Protein AF-A0A7K1LTG2-F1 (afdb_monomer)

Solvent-accessible surface area (backbone atoms only — not comparable to full-atom values): 3576 Å² total; per-residue (Å²): 130,85,79,60,67,70,61,64,72,68,48,78,64,89,54,55,68,56,53,52,29,51,52,30,48,49,56,26,58,59,42,52,59,63,30,52,53,23,56,76,68,68,36,62,69,56,29,52,53,44,49,54,53,28,54,52,31,46,59,61,29,78,106

Structure (mmCIF, N/CA/C/O backbone):
data_AF-A0A7K1LTG2-F1
#
_entry.id   AF-A0A7K1LTG2-F1
#
loop_
_atom_site.group_PDB
_atom_site.id
_atom_site.type_symbol
_atom_site.label_atom_id
_atom_site.label_alt_id
_atom_site.label_comp_id
_atom_site.label_asym_id
_atom_site.label_entity_id
_atom_site.label_seq_id
_atom_site.pdbx_PDB_ins_code
_atom_site.Cartn_x
_atom_site.Cartn_y
_atom_site.Cartn_z
_atom_site.occupancy
_atom_site.B_iso_or_equiv
_atom_site.auth_seq_id
_atom_site.auth_comp_id
_atom_site.auth_asym_id
_atom_site.auth_atom_id
_atom_site.pdbx_PDB_model_num
ATOM 1 N N . MET A 1 1 ? 39.275 -8.580 -18.772 1.00 49.81 1 MET A N 1
ATOM 2 C CA . MET A 1 1 ? 38.598 -9.381 -19.818 1.00 49.81 1 MET A CA 1
ATOM 3 C C . MET A 1 1 ? 37.985 -8.414 -20.818 1.00 49.81 1 MET A C 1
ATOM 5 O O . MET A 1 1 ? 37.463 -7.405 -20.356 1.00 49.81 1 MET A O 1
ATOM 9 N N . PRO A 1 2 ? 38.095 -8.637 -22.138 1.00 52.41 2 PRO A N 1
ATOM 10 C CA . PRO A 1 2 ? 37.574 -7.689 -23.114 1.00 52.41 2 PRO A CA 1
ATOM 11 C C . PRO A 1 2 ? 36.042 -7.733 -23.096 1.00 52.41 2 PRO A C 1
ATOM 13 O O . PRO A 1 2 ? 35.437 -8.798 -23.210 1.00 52.41 2 PRO A O 1
ATOM 16 N N . THR A 1 3 ? 35.416 -6.577 -22.901 1.00 61.81 3 THR A N 1
ATOM 17 C CA . THR A 1 3 ? 33.970 -6.375 -23.013 1.00 61.81 3 THR A CA 1
ATOM 18 C C . THR A 1 3 ? 33.550 -6.652 -24.453 1.00 61.81 3 THR A C 1
ATOM 20 O O . THR A 1 3 ? 33.980 -5.959 -25.370 1.00 61.81 3 THR A O 1
ATOM 23 N N . ASN A 1 4 ? 32.749 -7.700 -24.668 1.00 70.75 4 ASN A N 1
ATOM 24 C CA . ASN A 1 4 ? 32.285 -8.081 -26.000 1.00 70.75 4 ASN A CA 1
ATOM 25 C C . ASN A 1 4 ? 31.326 -6.996 -26.548 1.00 70.75 4 ASN A C 1
ATOM 27 O O . ASN A 1 4 ? 30.240 -6.827 -25.983 1.00 70.75 4 ASN A O 1
ATOM 31 N N . PRO A 1 5 ? 31.678 -6.279 -27.632 1.00 67.81 5 PRO A N 1
ATOM 32 C CA . PRO A 1 5 ? 30.888 -5.162 -28.159 1.00 67.81 5 PRO A CA 1
ATOM 33 C C . PRO A 1 5 ? 29.488 -5.568 -28.655 1.00 67.81 5 PRO A C 1
ATOM 35 O O . PRO A 1 5 ? 28.592 -4.726 -28.733 1.00 67.81 5 PRO A O 1
ATOM 38 N N . PHE A 1 6 ? 29.249 -6.859 -28.916 1.00 63.16 6 PHE A N 1
ATOM 39 C CA . PHE A 1 6 ? 27.908 -7.368 -29.222 1.00 63.16 6 PHE A CA 1
ATOM 40 C C . PHE A 1 6 ? 26.945 -7.273 -28.028 1.00 63.16 6 PHE A C 1
ATOM 42 O O . PHE A 1 6 ? 25.766 -6.999 -28.220 1.00 63.16 6 PHE A O 1
ATOM 49 N N . ILE A 1 7 ? 27.431 -7.434 -26.791 1.00 64.25 7 ILE A N 1
ATOM 50 C CA . ILE A 1 7 ? 26.594 -7.338 -25.581 1.00 64.25 7 ILE A CA 1
ATOM 51 C C . ILE A 1 7 ? 26.204 -5.879 -25.301 1.00 64.25 7 ILE A C 1
ATOM 53 O O . ILE A 1 7 ? 25.098 -5.621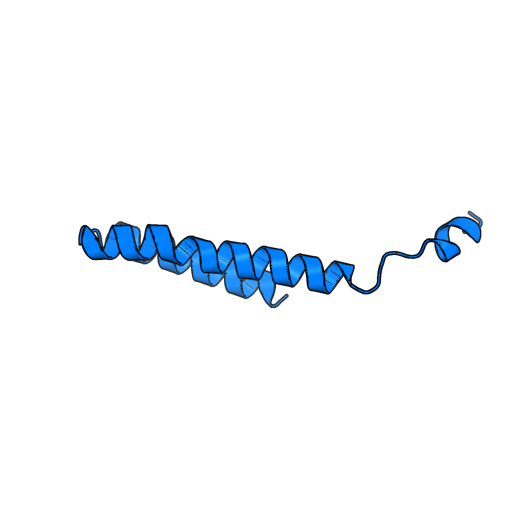 -24.835 1.00 64.25 7 ILE A O 1
ATOM 57 N N . SER A 1 8 ? 27.065 -4.912 -25.640 1.00 60.91 8 SER A N 1
ATOM 58 C CA . SER A 1 8 ? 26.717 -3.486 -25.556 1.00 60.91 8 SER A CA 1
ATOM 59 C C . SER A 1 8 ? 25.709 -3.034 -26.616 1.00 60.91 8 SER A C 1
ATOM 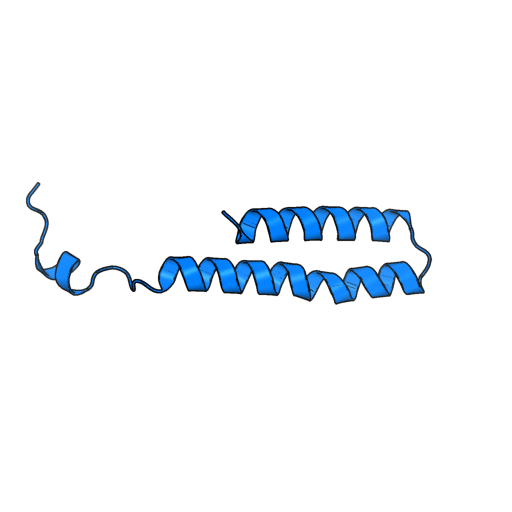61 O O . SER A 1 8 ? 25.031 -2.035 -26.398 1.00 60.91 8 SER A O 1
ATOM 63 N N . LEU A 1 9 ? 25.582 -3.759 -27.737 1.00 61.44 9 LEU A N 1
ATOM 64 C CA . LEU A 1 9 ? 24.607 -3.452 -28.793 1.00 61.44 9 LEU A CA 1
ATOM 65 C C . LEU A 1 9 ? 23.170 -3.819 -28.388 1.00 61.44 9 LEU A C 1
ATOM 67 O O . LEU A 1 9 ? 22.231 -3.119 -28.750 1.00 61.44 9 LEU A O 1
ATOM 71 N N . PHE A 1 10 ? 23.008 -4.879 -27.592 1.00 63.69 10 PHE A N 1
ATOM 72 C CA . PHE A 1 10 ? 21.742 -5.256 -26.949 1.00 63.69 10 PHE A CA 1
ATOM 73 C C . PHE A 1 10 ? 21.638 -4.675 -25.532 1.00 63.69 10 PHE A C 1
ATOM 75 O O . PHE A 1 10 ? 21.132 -5.329 -24.617 1.00 63.69 10 PHE A O 1
ATOM 82 N N . GLY A 1 11 ? 22.178 -3.465 -25.337 1.00 59.34 11 GLY A N 1
ATOM 83 C CA . GLY A 1 11 ? 22.186 -2.760 -24.060 1.00 59.34 11 GLY A CA 1
ATOM 84 C C . GLY A 1 11 ? 20.812 -2.791 -23.389 1.00 59.34 11 GLY 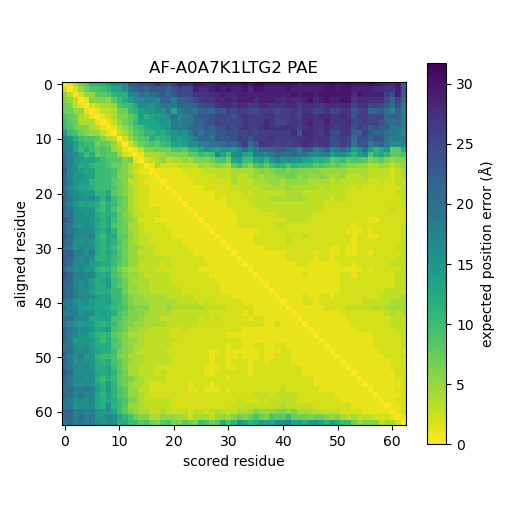A C 1
ATOM 85 O O . GLY A 1 11 ? 19.782 -2.685 -24.056 1.00 59.34 11 GLY A O 1
ATOM 86 N N . ARG A 1 12 ? 20.804 -2.990 -22.062 1.00 62.00 12 ARG A N 1
ATOM 87 C CA . ARG A 1 12 ? 19.579 -3.052 -21.248 1.00 62.00 12 ARG A CA 1
ATOM 88 C C . ARG A 1 12 ? 18.641 -1.917 -21.657 1.00 62.00 12 ARG A C 1
ATOM 90 O O . ARG A 1 12 ? 19.068 -0.765 -21.689 1.00 62.00 12 ARG A O 1
ATOM 97 N N . SER A 1 13 ? 17.388 -2.259 -21.969 1.00 67.75 13 SER A N 1
ATOM 98 C CA . SER A 1 13 ? 16.371 -1.276 -22.347 1.00 67.75 13 SER A CA 1
ATOM 99 C C . SER A 1 13 ? 16.372 -0.117 -21.341 1.00 67.75 13 SER A C 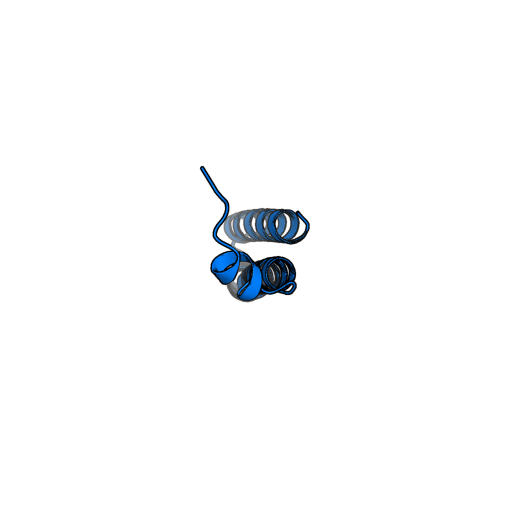1
ATOM 101 O O . SER A 1 13 ? 16.291 -0.378 -20.136 1.00 67.75 13 SER A O 1
ATOM 103 N N . PRO A 1 14 ? 16.434 1.147 -21.798 1.00 70.25 14 PRO A N 1
ATOM 104 C CA . PRO A 1 14 ? 16.466 2.312 -20.912 1.00 70.25 14 PRO A CA 1
ATOM 105 C C . PRO A 1 14 ? 15.186 2.452 -20.070 1.00 70.25 14 PRO A C 1
ATOM 107 O O . PRO A 1 14 ? 15.156 3.219 -19.116 1.00 70.25 14 PRO A O 1
ATOM 110 N N . ILE A 1 15 ? 14.140 1.684 -20.397 1.00 81.75 15 ILE A N 1
ATOM 111 C CA . ILE A 1 15 ? 12.837 1.674 -19.723 1.00 81.75 15 ILE A CA 1
ATOM 112 C C . ILE A 1 15 ? 12.811 0.670 -18.554 1.00 81.75 15 ILE A C 1
ATOM 114 O O . ILE A 1 15 ? 11.863 0.662 -17.780 1.00 81.75 15 ILE A O 1
ATOM 118 N N . GLY A 1 16 ? 13.838 -0.172 -18.382 1.00 81.94 16 GLY A N 1
ATOM 119 C CA . GLY A 1 16 ? 13.885 -1.176 -17.308 1.00 81.94 16 GLY A CA 1
ATOM 120 C C . GLY A 1 16 ? 13.587 -0.613 -15.906 1.00 81.94 16 GLY A C 1
ATOM 121 O O . GLY A 1 16 ? 12.709 -1.152 -15.233 1.00 81.94 16 GLY A O 1
ATOM 122 N N . PRO A 1 17 ? 14.223 0.496 -15.483 1.00 86.12 17 PRO A N 1
ATOM 123 C CA . PRO A 1 17 ? 13.903 1.151 -14.212 1.00 86.12 17 PRO A CA 1
ATOM 124 C C . PRO A 1 17 ? 12.451 1.649 -14.135 1.00 86.12 17 PRO A C 1
ATOM 126 O O . PRO A 1 17 ? 11.770 1.431 -13.140 1.00 86.12 17 PRO A O 1
ATOM 129 N N . MET A 1 18 ? 11.926 2.238 -15.215 1.00 87.69 18 MET A N 1
ATOM 130 C CA . MET A 1 18 ? 10.525 2.680 -15.262 1.00 87.69 18 MET A CA 1
ATOM 131 C C . MET A 1 18 ? 9.541 1.508 -15.166 1.00 87.69 18 MET A C 1
ATOM 133 O O . MET A 1 18 ? 8.504 1.628 -14.524 1.00 87.69 18 MET A O 1
ATOM 137 N N . GLN A 1 19 ? 9.849 0.367 -15.786 1.00 89.75 19 GLN A N 1
ATOM 138 C CA . GLN A 1 19 ? 9.022 -0.840 -15.691 1.00 89.75 19 GLN A CA 1
ATOM 139 C C . GLN A 1 19 ? 8.986 -1.386 -14.261 1.00 89.75 19 GLN A C 1
ATOM 141 O O . GLN A 1 19 ? 7.932 -1.831 -13.815 1.00 89.75 19 GLN A O 1
ATOM 146 N N . GLN A 1 20 ? 10.108 -1.322 -13.538 1.00 89.62 20 GLN A N 1
ATOM 147 C CA . GLN A 1 20 ? 10.177 -1.713 -12.127 1.00 89.62 20 GLN A CA 1
ATOM 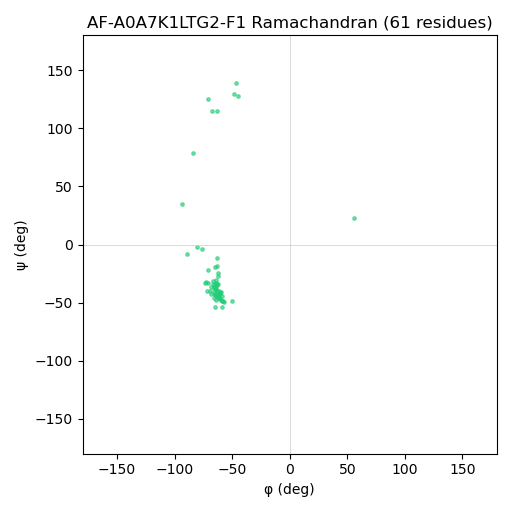148 C C . GLN A 1 20 ? 9.334 -0.784 -11.249 1.00 89.62 20 GLN A C 1
ATOM 150 O O . GLN A 1 20 ? 8.526 -1.276 -10.462 1.00 89.62 20 GLN A O 1
ATOM 155 N N . HIS A 1 21 ? 9.441 0.533 -11.455 1.00 92.50 21 HIS A N 1
ATOM 156 C CA . HIS A 1 21 ? 8.595 1.517 -10.777 1.00 92.50 21 HIS A CA 1
ATOM 157 C C . HIS A 1 21 ? 7.104 1.252 -11.037 1.00 92.50 21 HIS A C 1
ATOM 159 O O . HIS A 1 21 ? 6.320 1.139 -10.101 1.00 92.50 21 HIS A O 1
ATOM 165 N N . ILE A 1 22 ? 6.707 1.066 -12.303 1.00 93.00 22 ILE A N 1
ATOM 166 C CA . ILE A 1 22 ? 5.310 0.787 -12.677 1.00 93.00 22 ILE A CA 1
ATOM 167 C C . ILE A 1 22 ? 4.807 -0.511 -12.035 1.00 93.00 22 ILE A C 1
ATOM 169 O O . ILE A 1 22 ? 3.676 -0.552 -11.553 1.00 93.00 22 ILE A O 1
ATOM 173 N N . ALA A 1 23 ? 5.629 -1.564 -12.006 1.00 94.06 23 ALA A N 1
ATOM 174 C CA . ALA A 1 23 ? 5.261 -2.823 -11.366 1.00 94.06 23 ALA A CA 1
ATOM 175 C C . ALA A 1 23 ? 5.006 -2.633 -9.862 1.00 94.06 23 ALA A C 1
ATOM 177 O O . ALA A 1 23 ? 3.983 -3.091 -9.354 1.00 94.06 23 ALA A O 1
ATOM 178 N N . LYS A 1 24 ? 5.878 -1.894 -9.166 1.00 94.31 24 LYS A N 1
ATOM 179 C CA . LYS A 1 24 ? 5.714 -1.607 -7.736 1.00 94.31 24 LYS A CA 1
ATOM 180 C C . LYS A 1 24 ? 4.552 -0.672 -7.425 1.00 94.31 24 LYS A C 1
ATOM 182 O O . LYS A 1 24 ? 3.784 -0.954 -6.508 1.00 94.31 24 LYS A O 1
ATOM 187 N N . ALA A 1 25 ? 4.341 0.360 -8.234 1.00 95.31 25 ALA A N 1
ATOM 188 C CA . ALA A 1 25 ? 3.169 1.222 -8.123 1.00 95.31 25 ALA A CA 1
ATOM 189 C C . ALA A 1 25 ? 1.862 0.428 -8.308 1.00 95.31 25 ALA A C 1
ATOM 191 O O . ALA A 1 25 ? 0.901 0.617 -7.561 1.00 95.31 25 ALA A O 1
ATOM 192 N N . HIS A 1 26 ? 1.834 -0.511 -9.260 1.00 96.44 26 HIS A N 1
ATOM 193 C CA . HIS A 1 26 ? 0.696 -1.407 -9.458 1.00 96.44 26 HIS A CA 1
ATOM 194 C C . HIS A 1 26 ? 0.475 -2.344 -8.258 1.00 96.44 26 HIS A C 1
ATOM 196 O O . HIS A 1 26 ? -0.664 -2.513 -7.825 1.00 96.44 26 HIS A O 1
ATOM 202 N N . GLU A 1 27 ? 1.537 -2.930 -7.692 1.00 96.00 27 GLU A N 1
ATOM 203 C CA . GLU A 1 27 ? 1.450 -3.740 -6.465 1.00 96.00 27 GLU A CA 1
ATOM 204 C C . GLU A 1 27 ? 0.874 -2.939 -5.287 1.00 96.00 27 GLU A C 1
ATOM 206 O O . GLU A 1 27 ? -0.024 -3.426 -4.600 1.00 96.00 27 GLU A O 1
ATOM 211 N N . CYS A 1 28 ? 1.326 -1.696 -5.090 1.00 97.12 28 CYS A N 1
ATOM 212 C CA . CYS A 1 28 ? 0.786 -0.801 -4.065 1.00 97.12 28 CYS A CA 1
ATOM 213 C C . CYS A 1 28 ? -0.714 -0.534 -4.281 1.00 97.12 28 CYS A C 1
ATOM 215 O O . CYS A 1 28 ? -1.523 -0.711 -3.368 1.00 97.12 28 CYS A O 1
ATOM 217 N N . ALA A 1 29 ? -1.113 -0.195 -5.513 1.00 96.88 29 ALA A N 1
ATOM 218 C CA . ALA A 1 29 ? -2.511 0.071 -5.851 1.00 96.88 29 ALA A CA 1
ATOM 219 C C . ALA A 1 29 ? -3.412 -1.164 -5.669 1.00 96.88 29 ALA A C 1
ATOM 221 O O . ALA A 1 29 ? -4.557 -1.037 -5.232 1.00 96.88 29 ALA A O 1
ATOM 222 N N . ALA A 1 30 ? -2.899 -2.368 -5.941 1.00 97.25 30 ALA A N 1
ATOM 223 C CA . ALA A 1 30 ? -3.621 -3.616 -5.702 1.00 97.25 30 ALA A CA 1
ATOM 224 C C . ALA A 1 30 ? -3.951 -3.835 -4.210 1.00 97.25 30 ALA A C 1
ATOM 226 O O . ALA A 1 30 ? -4.947 -4.494 -3.900 1.00 97.25 30 ALA A O 1
ATOM 227 N N . GLY A 1 31 ? -3.180 -3.232 -3.295 1.00 96.94 31 GLY A N 1
ATOM 228 C CA . GLY A 1 31 ? -3.428 -3.222 -1.849 1.00 96.94 31 GLY A CA 1
ATOM 229 C C . GLY A 1 31 ? -4.704 -2.481 -1.423 1.00 96.94 31 GLY A C 1
ATOM 230 O O . GLY A 1 31 ? -5.257 -2.772 -0.363 1.00 96.94 31 GLY A O 1
ATOM 231 N N . LEU A 1 32 ? -5.262 -1.608 -2.271 1.00 97.94 32 LEU A N 1
ATOM 232 C CA . LEU A 1 32 ? -6.527 -0.922 -1.977 1.00 97.94 32 LEU A CA 1
ATOM 233 C C . LEU A 1 32 ? -7.698 -1.899 -1.818 1.00 97.94 32 LEU A C 1
ATOM 235 O O . LEU A 1 32 ? -8.593 -1.667 -1.008 1.00 97.94 32 LEU A O 1
ATOM 239 N N . LEU A 1 33 ? -7.701 -3.009 -2.564 1.00 97.75 33 LEU A N 1
ATOM 240 C CA . LEU A 1 33 ? -8.768 -4.003 -2.473 1.00 97.75 33 LEU A CA 1
ATOM 241 C C . LEU A 1 33 ? -8.822 -4.688 -1.092 1.00 97.75 33 LEU A C 1
ATOM 243 O O . LEU A 1 33 ? -9.897 -4.675 -0.487 1.00 97.75 33 LEU A O 1
ATOM 247 N N . PRO A 1 34 ? -7.734 -5.286 -0.561 1.00 97.50 34 PRO A N 1
ATOM 248 C CA . PRO A 1 34 ? -7.737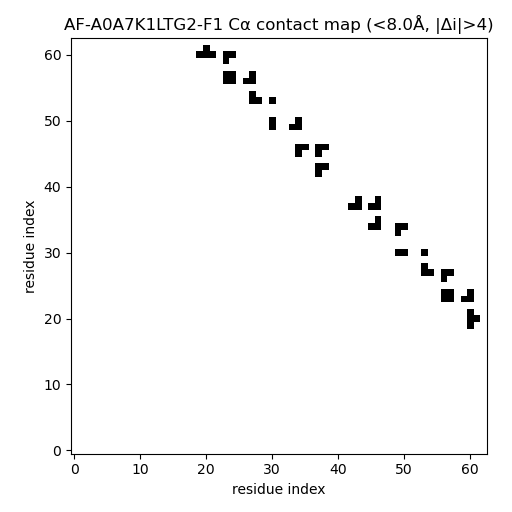 -5.818 0.799 1.00 97.50 34 PRO A CA 1
ATOM 249 C C . PRO A 1 34 ? -7.930 -4.727 1.860 1.00 97.50 34 PRO A C 1
ATOM 251 O O . PRO A 1 34 ? -8.631 -4.985 2.833 1.00 97.50 34 PRO A O 1
ATOM 254 N N . PHE A 1 35 ? -7.415 -3.510 1.653 1.00 98.44 35 PHE A N 1
ATOM 255 C CA . PHE A 1 35 ? -7.631 -2.390 2.575 1.00 98.44 35 PHE A CA 1
ATOM 256 C C . PHE A 1 35 ? -9.123 -2.079 2.741 1.00 98.44 35 PHE A C 1
ATOM 258 O O . PHE A 1 35 ? -9.647 -2.115 3.852 1.00 98.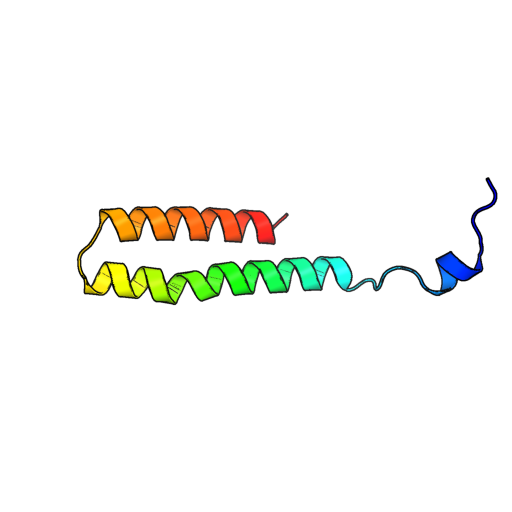44 35 PHE A O 1
ATOM 265 N N . PHE A 1 36 ? -9.847 -1.850 1.640 1.00 98.25 36 PHE A N 1
ATOM 266 C CA . PHE A 1 36 ? -11.280 -1.554 1.714 1.00 98.25 36 PHE A CA 1
ATOM 267 C C . PHE A 1 36 ? -12.103 -2.739 2.219 1.00 98.25 36 PHE A C 1
ATOM 269 O O . PHE A 1 36 ? -13.100 -2.525 2.904 1.00 98.25 36 PHE A O 1
ATOM 276 N N . ARG A 1 37 ? -11.691 -3.983 1.941 1.00 98.19 37 ARG A N 1
ATOM 277 C CA . ARG A 1 37 ? -12.326 -5.165 2.545 1.00 98.19 37 ARG A CA 1
ATOM 278 C C . ARG A 1 37 ? -12.200 -5.154 4.070 1.00 98.19 37 ARG A C 1
ATOM 280 O O . ARG A 1 37 ? -13.197 -5.410 4.735 1.00 98.19 37 ARG A O 1
ATOM 287 N N . ALA A 1 38 ? -11.024 -4.819 4.599 1.00 98.12 38 ALA A N 1
ATOM 288 C CA . ALA A 1 38 ? -10.795 -4.700 6.037 1.00 98.12 38 ALA A CA 1
ATOM 289 C C . ALA A 1 38 ? -11.598 -3.541 6.653 1.00 98.12 38 ALA A C 1
ATOM 291 O O . ALA A 1 38 ? -12.222 -3.718 7.695 1.00 98.12 38 ALA A O 1
ATOM 292 N N . VAL A 1 39 ? -11.671 -2.390 5.967 1.00 98.31 39 VAL A N 1
ATOM 293 C CA . VAL A 1 39 ? -12.492 -1.239 6.393 1.00 98.31 39 VAL A CA 1
ATOM 294 C C . VAL A 1 39 ? -13.975 -1.610 6.462 1.00 98.31 39 VAL A C 1
ATOM 296 O O . VAL A 1 39 ? -14.631 -1.312 7.454 1.00 98.31 39 VAL A O 1
ATOM 299 N N . ILE A 1 40 ? -14.509 -2.280 5.434 1.00 98.44 40 ILE A N 1
ATOM 300 C CA . ILE A 1 40 ? -15.914 -2.725 5.397 1.00 98.44 40 ILE A CA 1
ATOM 301 C C . ILE A 1 40 ? -16.204 -3.753 6.501 1.00 98.44 40 ILE A C 1
ATOM 303 O O . ILE A 1 40 ? -17.314 -3.788 7.022 1.00 98.44 40 ILE A O 1
ATOM 307 N N . ALA A 1 41 ? -15.222 -4.585 6.852 1.00 98.12 41 ALA A N 1
ATOM 308 C CA . ALA A 1 41 ? -15.327 -5.553 7.939 1.00 98.12 41 ALA A CA 1
ATOM 309 C C . ALA A 1 41 ? -15.093 -4.946 9.336 1.00 98.12 41 ALA A C 1
ATOM 311 O O . ALA A 1 41 ? -15.184 -5.674 10.321 1.00 98.12 41 ALA A O 1
ATOM 312 N N . GLU A 1 42 ? -14.779 -3.647 9.423 1.00 97.88 42 GLU A N 1
ATOM 313 C CA . GLU A 1 42 ? -14.397 -2.938 10.654 1.00 97.88 42 GLU A CA 1
ATOM 314 C C . GLU A 1 42 ? -13.193 -3.565 11.394 1.00 97.88 42 GLU A C 1
ATOM 316 O O . GLU A 1 42 ? -12.987 -3.337 12.588 1.00 97.88 42 GLU A O 1
ATOM 321 N N . ASP A 1 43 ? -12.350 -4.327 10.688 1.00 98.31 43 ASP A N 1
ATOM 322 C CA . ASP A 1 43 ? -11.125 -4.916 11.237 1.00 98.31 43 ASP A CA 1
ATOM 323 C C . ASP A 1 43 ? -9.978 -3.900 11.175 1.00 98.31 43 ASP A C 1
ATOM 325 O O . ASP A 1 43 ? -9.122 -3.923 10.289 1.00 98.31 43 ASP A O 1
ATOM 329 N N . TRP A 1 44 ? -9.970 -2.968 12.126 1.00 96.56 44 TRP A N 1
ATOM 330 C CA . TRP A 1 44 ? -8.997 -1.874 12.161 1.00 96.56 44 TRP A CA 1
ATOM 331 C C . TRP A 1 44 ? -7.543 -2.333 12.318 1.00 96.56 44 TRP A C 1
ATOM 333 O O . TRP A 1 44 ? -6.642 -1.653 11.829 1.00 96.56 44 TRP A O 1
ATOM 343 N N . ALA A 1 45 ? -7.307 -3.492 12.940 1.00 97.81 45 ALA A N 1
ATOM 344 C CA . ALA A 1 45 ? -5.967 -4.064 13.042 1.00 97.81 45 ALA A CA 1
ATOM 345 C C . ALA A 1 45 ? -5.467 -4.513 11.662 1.00 97.81 45 ALA A C 1
ATOM 347 O O . ALA A 1 45 ? -4.329 -4.237 11.279 1.00 97.81 45 ALA A O 1
ATOM 348 N N . GLN A 1 46 ? -6.339 -5.148 10.874 1.00 97.62 46 GLN A N 1
ATOM 349 C CA . GLN A 1 46 ? -6.028 -5.500 9.494 1.00 97.62 46 GLN A CA 1
ATOM 350 C C . GLN A 1 46 ? -5.914 -4.266 8.588 1.00 97.62 46 GLN A C 1
ATOM 352 O O . GLN A 1 46 ? -5.041 -4.237 7.721 1.00 97.62 46 GLN A O 1
ATOM 357 N N . VAL A 1 47 ? -6.740 -3.234 8.791 1.00 98.31 47 VAL A N 1
ATOM 358 C CA . VAL A 1 47 ? -6.632 -1.956 8.062 1.00 98.31 47 VAL A CA 1
ATOM 359 C C . VAL A 1 47 ? -5.250 -1.333 8.260 1.00 98.31 47 VAL A C 1
ATOM 361 O O . VAL A 1 47 ? -4.611 -0.957 7.278 1.00 98.31 47 VAL A O 1
ATOM 364 N N . GLU A 1 48 ? -4.775 -1.252 9.506 1.00 98.25 48 GLU A N 1
ATOM 365 C CA . GLU A 1 48 ? -3.452 -0.707 9.822 1.00 98.25 48 GLU A CA 1
ATOM 366 C C . GLU A 1 48 ? -2.335 -1.537 9.181 1.00 98.25 48 GLU A C 1
ATOM 368 O O . GLU A 1 48 ? -1.457 -0.981 8.523 1.00 98.25 48 GLU A O 1
ATOM 373 N N . GLN A 1 49 ? -2.407 -2.867 9.285 1.00 98.25 49 GLN A N 1
ATOM 374 C CA . GLN A 1 49 ? -1.418 -3.758 8.680 1.00 98.25 49 GLN A CA 1
ATOM 375 C C . GLN A 1 49 ? -1.328 -3.571 7.157 1.00 98.25 49 GLN A C 1
ATOM 377 O O . GLN A 1 49 ? -0.237 -3.394 6.614 1.00 98.25 49 GLN A O 1
ATOM 382 N N . VAL A 1 50 ? -2.471 -3.569 6.461 1.00 97.81 50 VAL A N 1
ATOM 383 C CA . VAL A 1 50 ? -2.501 -3.402 5.000 1.00 97.81 50 VAL A CA 1
ATOM 384 C C . VAL A 1 50 ? -2.016 -2.006 4.598 1.00 97.81 50 VAL A C 1
ATOM 386 O O . VAL A 1 50 ? -1.298 -1.869 3.609 1.00 97.81 50 VAL A O 1
ATOM 389 N N . GLN A 1 51 ? -2.355 -0.971 5.368 1.00 97.94 51 GLN A N 1
ATOM 390 C CA . GLN A 1 51 ? -1.890 0.392 5.116 1.00 97.94 51 GLN A CA 1
ATOM 391 C C . GLN A 1 51 ? -0.367 0.516 5.248 1.00 97.94 51 GLN A C 1
ATOM 393 O O . GLN A 1 51 ? 0.267 1.110 4.374 1.00 97.94 51 GLN A O 1
ATOM 398 N N . GLN A 1 52 ? 0.233 -0.089 6.276 1.00 97.94 52 GLN A N 1
ATOM 399 C CA . GLN A 1 52 ? 1.687 -0.094 6.457 1.00 97.94 52 GLN A CA 1
ATOM 400 C C . GLN A 1 52 ? 2.397 -0.824 5.308 1.00 97.94 52 GLN A C 1
ATOM 402 O O . GLN A 1 52 ? 3.417 -0.350 4.801 1.00 97.94 52 GLN A O 1
ATOM 407 N N . ASP A 1 53 ? 1.834 -1.944 4.847 1.00 97.25 53 ASP A N 1
ATOM 408 C CA . ASP A 1 53 ? 2.354 -2.670 3.689 1.00 97.25 53 ASP A CA 1
ATOM 409 C C . ASP A 1 53 ? 2.266 -1.847 2.393 1.00 97.25 53 ASP A C 1
ATOM 411 O O . ASP A 1 53 ? 3.214 -1.842 1.606 1.00 97.25 53 ASP A O 1
ATOM 415 N N . MET A 1 54 ? 1.182 -1.093 2.190 1.00 97.56 54 MET A N 1
ATOM 416 C CA . MET A 1 54 ? 1.048 -0.179 1.049 1.00 97.56 54 MET A CA 1
ATOM 417 C C . MET A 1 54 ? 2.065 0.968 1.093 1.00 97.56 54 MET A C 1
ATOM 419 O O . MET A 1 54 ? 2.679 1.271 0.072 1.00 97.56 54 MET A O 1
ATOM 423 N N . VAL A 1 55 ? 2.298 1.576 2.263 1.00 96.94 55 VAL A N 1
ATOM 424 C CA . VAL A 1 55 ? 3.318 2.630 2.430 1.00 96.94 55 VAL A CA 1
ATOM 425 C C . VAL A 1 55 ? 4.714 2.094 2.111 1.00 96.94 55 VAL A C 1
ATOM 427 O O . VAL A 1 55 ? 5.500 2.761 1.445 1.00 96.94 55 VAL A O 1
ATOM 430 N N . ARG A 1 56 ? 5.026 0.863 2.527 1.00 96.69 56 ARG A N 1
ATOM 431 C CA . ARG A 1 56 ? 6.297 0.219 2.177 1.00 96.69 56 ARG A CA 1
ATOM 432 C C . ARG A 1 56 ? 6.443 0.025 0.664 1.00 96.69 56 ARG A C 1
ATOM 434 O O . ARG A 1 56 ? 7.512 0.301 0.129 1.00 96.69 56 ARG A O 1
ATOM 441 N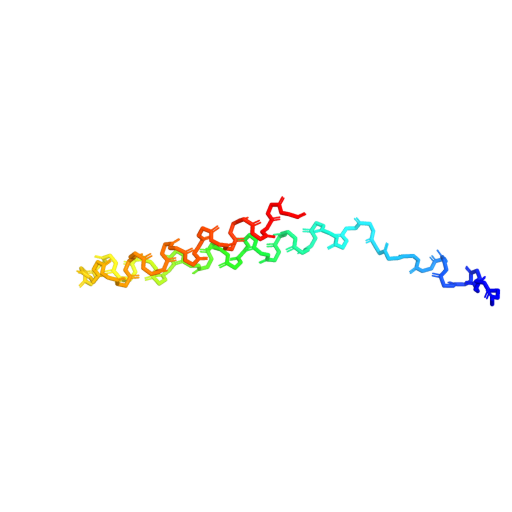 N . LEU A 1 57 ? 5.394 -0.436 -0.020 1.00 95.50 57 LEU A N 1
ATOM 442 C CA . LEU A 1 57 ? 5.414 -0.633 -1.476 1.00 95.50 57 LEU A CA 1
ATOM 443 C C . LEU A 1 57 ? 5.555 0.685 -2.247 1.00 95.50 57 LEU A C 1
ATOM 445 O O . LEU A 1 57 ? 6.223 0.713 -3.278 1.00 95.50 57 LEU A O 1
ATOM 449 N N . GLU A 1 58 ? 4.959 1.769 -1.752 1.00 94.50 58 GLU A N 1
ATOM 450 C CA . GLU A 1 58 ? 5.129 3.109 -2.322 1.00 94.50 58 GLU A CA 1
ATOM 451 C C . GLU A 1 58 ? 6.581 3.592 -2.199 1.00 94.50 58 GLU A C 1
ATOM 453 O O . GLU A 1 58 ? 7.201 3.938 -3.204 1.00 94.50 58 GLU A O 1
ATOM 458 N N . GLN A 1 59 ? 7.185 3.454 -1.018 1.00 93.94 59 GLN A N 1
ATOM 459 C CA . GLN A 1 59 ? 8.594 3.796 -0.805 1.00 93.94 59 GLN A CA 1
ATOM 460 C C . GLN A 1 59 ? 9.559 2.926 -1.625 1.00 93.94 59 GLN A C 1
ATOM 462 O O . GLN A 1 59 ? 10.654 3.370 -1.967 1.00 93.94 59 GLN A O 1
ATOM 467 N N . GLU A 1 60 ? 9.196 1.669 -1.900 1.00 92.12 60 GLU A N 1
ATOM 468 C CA . GLU A 1 60 ? 9.950 0.784 -2.797 1.00 92.12 60 GLU A CA 1
ATOM 469 C C . GLU A 1 60 ? 9.835 1.213 -4.264 1.00 92.12 60 GLU A C 1
ATOM 471 O O . GLU A 1 60 ? 10.787 1.016 -5.014 1.00 92.12 60 GLU A O 1
ATOM 476 N N . ALA A 1 61 ? 8.695 1.774 -4.678 1.00 89.88 61 ALA A N 1
ATOM 477 C CA . ALA A 1 61 ? 8.505 2.266 -6.037 1.00 89.88 61 ALA A CA 1
ATOM 478 C C . ALA A 1 61 ? 9.312 3.547 -6.288 1.00 89.88 61 ALA A C 1
ATOM 480 O O . ALA A 1 61 ? 9.897 3.693 -7.358 1.00 89.88 61 ALA A O 1
ATOM 481 N N . ASP A 1 6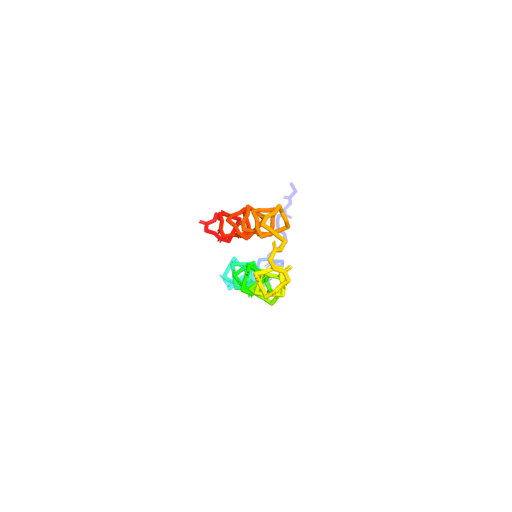2 ? 9.374 4.452 -5.313 1.00 85.69 62 ASP A N 1
ATOM 482 C CA . ASP A 1 62 ? 10.035 5.761 -5.438 1.00 85.69 62 ASP A CA 1
ATOM 483 C C . ASP A 1 62 ? 11.575 5.722 -5.364 1.00 85.69 62 ASP A C 1
ATOM 485 O O . ASP A 1 62 ? 12.234 6.754 -5.527 1.00 85.69 62 ASP A O 1
ATOM 489 N N . ARG A 1 63 ? 12.162 4.545 -5.123 1.00 76.62 63 ARG A N 1
ATOM 490 C CA . ARG A 1 63 ? 13.615 4.310 -5.077 1.00 76.62 63 ARG A CA 1
ATOM 491 C C . ARG A 1 63 ? 14.178 3.848 -6.417 1.00 76.62 63 ARG A C 1
ATOM 493 O O . ARG A 1 63 ? 15.290 4.321 -6.748 1.00 76.62 63 ARG A O 1
#

Radius of gyration: 18.79 Å; Cα contacts (8 Å, |Δi|>4): 32; chains: 1; bounding box: 54×15×42 Å

Sequence (63 aa):
MPTNPFISLFGRSPIGPMQQHIAKAHECAAGLLPFFRAVIAEDWAQVEQVQQDMVRLEQEADR

Organism: NCBI:txid1028746

InterPro domains:
  IPR002727 Protein of unknown function DUF47 [PTHR36536] (1-63)
  IPR018445 Putative phosphate transport regulator [PF01865] (7-62)
  IPR038078 PhoU-like domain superfamily [G3DSA:1.20.58.220] (1-63)

Mean predicted aligned error: 7.91 Å

pLDDT: mean 87.56, std 14.35, range [49.81, 98.44]

Secondary structure (DSSP, 8-state):
----HHHHHT---TTHHHHHHHHHHHHHHHTHHHHHHHHHTT-HHHHHHHHHHHHHHHHHH--

Foldseek 3Di:
DDDDVVCVVVPDDPCVLVVQLVVLLVVLVVLVVQLVVCVVVVVVVSNVVSVVVSVVSNVVSVD